Protein AF-A0A090RHP1-F1 (afdb_monomer_lite)

Radius of gyration: 12.79 Å; chains: 1; bounding box: 29×16×33 Å

InterPro domains:
  IPR006157 Dihydroneopterin aldolase/epimerase domain [PF02152] (1-39)
  IPR043133 GTP cyclohydrolase I, C-terminal/NADPH-dependent 7-cyano-7-deazaguanine reductase [G3DSA:3.30.1130.10] (1-43)

Organism: NCBI:txid754436

Sequence (43 aa):
MAEEIAQLIMNQFSVPWIRVRVTKPGAVPTARGVGVQIERGSR

Foldseek 3Di:
DQVVVVVVCCVVVVDQKDKGWDWDAPPDVPDRTDTDIDMDHDD

Structure (mmCIF, N/CA/C/O backbone):
data_AF-A0A090RHP1-F1
#
_entry.id   AF-A0A090RHP1-F1
#
loop_
_atom_site.group_PDB
_atom_site.id
_atom_site.type_symbol
_atom_site.label_atom_id
_atom_site.label_alt_id
_atom_site.label_comp_id
_atom_site.label_asym_id
_atom_site.label_entity_id
_atom_site.label_seq_id
_atom_site.pdbx_PDB_ins_code
_atom_site.Cartn_x
_atom_site.Cartn_y
_atom_site.Cartn_z
_atom_site.occupancy
_atom_site.B_iso_or_equiv
_atom_site.auth_seq_id
_atom_site.auth_comp_id
_atom_site.auth_asym_id
_atom_site.auth_atom_id
_atom_site.pdbx_PDB_model_num
ATOM 1 N N . MET A 1 1 ? 3.107 9.449 -2.226 1.00 77.94 1 MET A N 1
ATOM 2 C CA . MET A 1 1 ? 2.180 8.666 -3.074 1.00 77.94 1 MET A CA 1
ATOM 3 C C . MET A 1 1 ? 1.721 7.344 -2.456 1.00 77.94 1 MET A C 1
ATOM 5 O O . MET A 1 1 ? 0.572 7.290 -2.055 1.00 77.94 1 MET A O 1
ATOM 9 N N . ALA A 1 2 ? 2.539 6.282 -2.337 1.00 84.38 2 ALA A N 1
ATOM 10 C CA . ALA A 1 2 ? 2.052 5.008 -1.759 1.00 84.38 2 ALA A CA 1
ATOM 11 C C . ALA A 1 2 ? 1.563 5.160 -0.300 1.00 84.38 2 ALA A C 1
ATOM 13 O O . ALA A 1 2 ? 0.525 4.614 0.059 1.00 84.38 2 ALA A O 1
ATOM 14 N N . GLU A 1 3 ? 2.278 5.960 0.498 1.00 87.25 3 GLU A N 1
ATOM 15 C CA . GLU A 1 3 ? 1.927 6.290 1.887 1.00 87.25 3 GLU A CA 1
ATOM 16 C C . GLU A 1 3 ? 0.595 7.042 2.002 1.00 87.25 3 GLU A C 1
ATOM 18 O O . GLU A 1 3 ? -0.273 6.655 2.775 1.00 87.25 3 GLU A O 1
ATOM 23 N N . GLU A 1 4 ? 0.406 8.081 1.187 1.00 89.94 4 GLU A N 1
ATOM 24 C CA . GLU A 1 4 ? -0.813 8.899 1.193 1.00 89.94 4 GLU A CA 1
ATOM 25 C C . GLU A 1 4 ? -2.038 8.073 0.801 1.00 89.94 4 GLU A C 1
ATOM 27 O O . GLU A 1 4 ? -3.095 8.233 1.400 1.00 89.94 4 GLU A O 1
ATOM 32 N N . ILE A 1 5 ? -1.895 7.150 -0.159 1.00 89.62 5 ILE A N 1
ATOM 33 C CA . ILE A 1 5 ? -2.969 6.219 -0.532 1.00 89.62 5 ILE A CA 1
ATOM 34 C C . ILE A 1 5 ? -3.318 5.315 0.655 1.00 89.62 5 ILE A C 1
ATOM 36 O O . ILE A 1 5 ? -4.495 5.141 0.963 1.00 89.62 5 ILE A O 1
ATOM 40 N N . ALA A 1 6 ? -2.313 4.761 1.341 1.00 90.06 6 ALA A N 1
ATOM 41 C CA . ALA A 1 6 ? -2.539 3.916 2.510 1.00 90.06 6 ALA A CA 1
ATOM 42 C C . ALA A 1 6 ? -3.246 4.688 3.638 1.00 90.06 6 ALA A C 1
ATOM 44 O O . ALA A 1 6 ? -4.249 4.204 4.159 1.00 90.06 6 ALA A O 1
ATOM 45 N N . GLN A 1 7 ? -2.786 5.901 3.963 1.00 90.75 7 GLN A N 1
ATOM 46 C CA . GLN A 1 7 ? -3.408 6.754 4.982 1.00 90.75 7 GLN A CA 1
ATOM 47 C C . GLN A 1 7 ? -4.836 7.162 4.610 1.00 90.75 7 GLN A C 1
ATOM 49 O O . GLN A 1 7 ? -5.726 7.114 5.453 1.00 90.75 7 GLN A O 1
ATOM 54 N N . LEU A 1 8 ? -5.080 7.531 3.353 1.00 92.38 8 LEU A N 1
ATOM 55 C CA . LEU A 1 8 ? -6.399 7.948 2.886 1.00 92.38 8 LEU A CA 1
ATOM 56 C C . LEU A 1 8 ? -7.411 6.800 2.976 1.00 92.38 8 LEU A C 1
ATOM 58 O O . LEU A 1 8 ? -8.526 7.012 3.448 1.00 92.38 8 LEU A O 1
ATOM 62 N N . ILE A 1 9 ? -7.014 5.581 2.597 1.00 90.56 9 ILE A N 1
ATOM 63 C CA . ILE A 1 9 ? -7.880 4.399 2.709 1.00 90.56 9 ILE A CA 1
ATOM 64 C C . ILE A 1 9 ? -8.095 4.016 4.178 1.00 90.56 9 ILE A C 1
ATOM 66 O O . ILE A 1 9 ? -9.227 3.755 4.578 1.00 90.56 9 ILE A O 1
ATOM 70 N N . MET A 1 10 ? -7.046 4.019 5.003 1.00 89.25 10 MET A N 1
ATOM 71 C CA . MET A 1 10 ? -7.174 3.729 6.435 1.00 89.25 10 MET A CA 1
ATOM 72 C C . MET A 1 10 ? -8.094 4.711 7.151 1.00 89.25 10 MET A C 1
ATOM 74 O O . MET A 1 10 ? -8.936 4.287 7.936 1.00 89.25 10 MET A O 1
ATOM 78 N N . ASN A 1 11 ? -7.983 6.003 6.846 1.00 91.25 11 ASN A N 1
ATOM 79 C CA . ASN A 1 11 ? -8.808 7.029 7.472 1.00 91.25 11 ASN A CA 1
ATOM 80 C C . ASN A 1 11 ? -10.265 6.968 6.997 1.00 91.25 11 ASN A C 1
ATOM 82 O O . ASN A 1 11 ? -11.165 7.166 7.806 1.00 91.25 11 ASN A O 1
ATOM 86 N N . GLN A 1 12 ? -10.515 6.684 5.713 1.00 94.12 12 GLN A N 1
ATOM 87 C CA . GLN A 1 12 ? -11.882 6.635 5.177 1.00 94.12 12 GLN A CA 1
ATOM 88 C C . GLN A 1 12 ? -12.636 5.353 5.530 1.00 94.12 12 GLN A C 1
ATOM 90 O O . GLN A 1 12 ? -13.841 5.398 5.755 1.00 94.12 12 GLN A O 1
ATOM 95 N N . PHE A 1 13 ? -11.944 4.216 5.563 1.00 90.56 13 PHE A N 1
ATOM 96 C CA . PHE A 1 13 ? -12.574 2.905 5.734 1.00 90.56 13 PHE A CA 1
ATOM 97 C C . PHE A 1 13 ? -12.258 2.259 7.090 1.00 90.56 13 PHE A C 1
ATOM 99 O O . PHE A 1 13 ? -12.666 1.125 7.325 1.00 90.56 13 PHE A O 1
ATOM 106 N N . SER A 1 14 ? -11.524 2.955 7.970 1.00 88.38 14 SER A N 1
ATOM 107 C CA . SE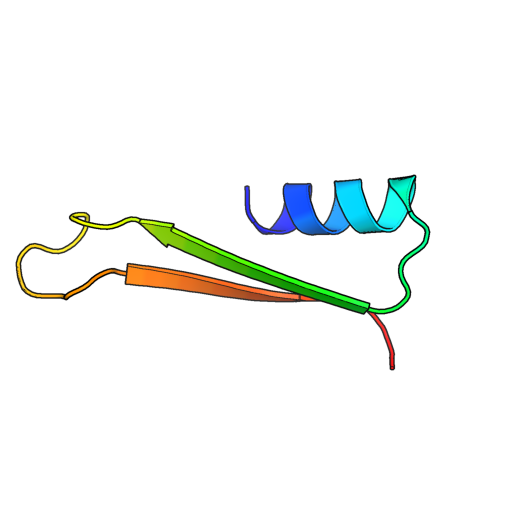R A 1 14 ? -11.105 2.482 9.303 1.00 88.38 14 SER A CA 1
ATOM 108 C C . SER A 1 14 ? -10.506 1.072 9.283 1.00 88.38 14 SER A C 1
ATOM 110 O O . SER A 1 14 ? -10.757 0.251 10.165 1.00 88.38 14 SER A O 1
ATOM 112 N N . VAL A 1 15 ? -9.724 0.773 8.243 1.00 88.94 15 VAL A N 1
ATOM 113 C CA . VAL A 1 15 ? -9.160 -0.563 8.030 1.00 88.94 15 VAL A CA 1
ATOM 114 C C . VAL A 1 15 ? -7.990 -0.777 8.996 1.00 88.94 15 VAL A C 1
ATOM 116 O O . VAL A 1 15 ? -7.050 0.021 8.977 1.00 88.94 15 VAL A O 1
ATOM 119 N N . PRO A 1 16 ? -7.983 -1.853 9.804 1.00 88.38 16 PRO A N 1
ATOM 120 C CA . PRO A 1 16 ? -6.926 -2.095 10.789 1.00 88.38 16 PRO A CA 1
ATOM 121 C C . PRO A 1 16 ? -5.580 -2.448 10.149 1.00 88.38 16 P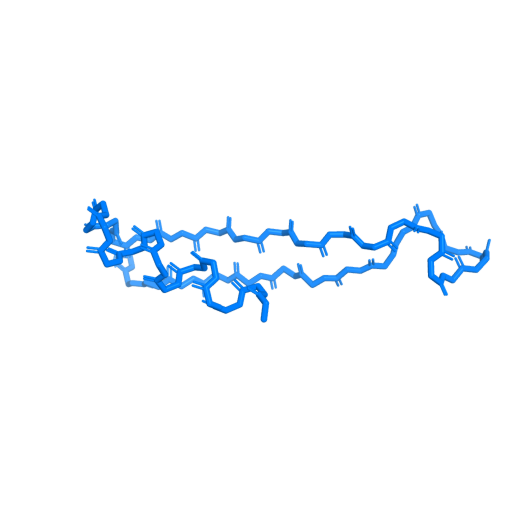RO A C 1
ATOM 123 O O . PRO A 1 16 ? -4.539 -2.280 10.778 1.00 88.38 16 PRO A O 1
ATOM 126 N N . TRP A 1 17 ? -5.587 -2.921 8.899 1.00 93.00 17 TRP A N 1
ATOM 127 C CA . TRP A 1 17 ? -4.385 -3.268 8.150 1.00 93.00 17 TRP A CA 1
ATOM 128 C C . TRP A 1 17 ? -4.593 -3.097 6.642 1.00 93.00 17 TRP A C 1
ATOM 130 O O . TRP A 1 17 ? -5.650 -3.441 6.111 1.00 93.00 17 TRP A O 1
ATOM 140 N N . ILE A 1 18 ? -3.575 -2.586 5.943 1.00 91.00 18 ILE A N 1
ATOM 141 C CA . ILE A 1 18 ? -3.567 -2.470 4.480 1.00 91.00 18 ILE A CA 1
ATOM 142 C C . ILE A 1 18 ? -2.181 -2.747 3.903 1.00 91.00 18 ILE A C 1
ATOM 144 O O . ILE A 1 18 ? -1.158 -2.350 4.464 1.00 91.00 18 ILE A O 1
ATOM 148 N N . ARG A 1 19 ? -2.161 -3.368 2.721 1.00 91.38 19 ARG A N 1
ATOM 149 C CA . ARG A 1 19 ? -0.965 -3.554 1.900 1.00 91.38 19 ARG A CA 1
ATOM 150 C C . ARG A 1 19 ? -1.122 -2.850 0.562 1.00 91.38 19 ARG A C 1
ATOM 152 O O . ARG A 1 19 ? -2.025 -3.175 -0.205 1.00 91.38 19 ARG A O 1
ATOM 159 N N . VAL A 1 20 ? -0.205 -1.939 0.254 1.00 90.62 20 VAL A N 1
ATOM 160 C CA . VAL A 1 20 ? -0.204 -1.170 -0.995 1.00 90.62 20 VAL A CA 1
ATOM 161 C C . VAL A 1 20 ? 1.044 -1.512 -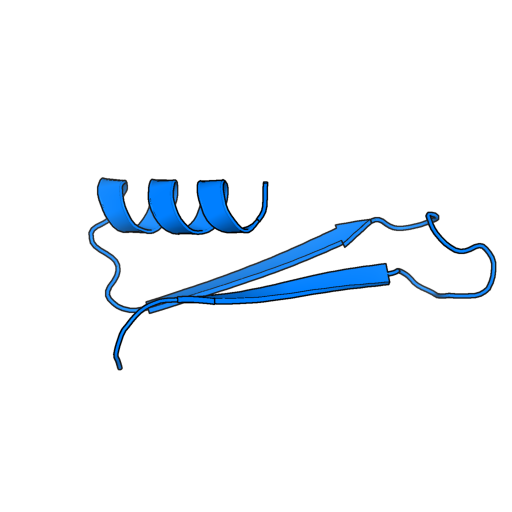1.796 1.00 90.62 20 VAL A C 1
ATOM 163 O O . VAL A 1 20 ? 2.164 -1.405 -1.300 1.00 90.62 20 VAL A O 1
ATOM 166 N N . ARG A 1 21 ? 0.852 -1.909 -3.058 1.00 90.50 21 ARG A N 1
ATOM 167 C CA . ARG A 1 21 ? 1.934 -2.162 -4.015 1.00 90.50 21 ARG A CA 1
ATOM 168 C C . ARG A 1 21 ? 1.818 -1.183 -5.173 1.00 90.50 21 ARG A C 1
ATOM 170 O O . ARG A 1 21 ? 0.877 -1.262 -5.956 1.00 90.50 21 ARG A O 1
ATOM 177 N N . VAL A 1 22 ? 2.802 -0.303 -5.312 1.00 86.50 22 VAL A N 1
ATOM 178 C CA . VAL A 1 22 ? 2.902 0.627 -6.439 1.00 86.50 22 VAL A CA 1
ATOM 179 C C . VAL A 1 22 ? 4.037 0.166 -7.332 1.00 86.50 22 VAL A C 1
ATOM 181 O O . VAL A 1 22 ? 5.194 0.156 -6.921 1.00 86.50 22 VAL A O 1
ATOM 184 N N . THR A 1 23 ? 3.706 -0.226 -8.559 1.00 87.06 23 THR A N 1
ATOM 185 C CA . THR A 1 23 ? 4.693 -0.638 -9.562 1.00 87.06 23 THR A CA 1
ATOM 186 C C . THR A 1 23 ? 4.768 0.433 -10.638 1.00 87.06 23 THR A C 1
ATOM 188 O O . THR A 1 23 ? 3.740 0.828 -11.180 1.00 87.06 23 THR A O 1
ATOM 191 N N . LYS A 1 24 ? 5.979 0.897 -10.952 1.00 84.50 24 LYS A N 1
ATOM 192 C CA . LYS A 1 24 ? 6.260 1.778 -12.085 1.00 84.50 24 LYS A CA 1
ATOM 193 C C . LYS A 1 24 ? 6.888 0.932 -13.206 1.00 84.50 24 LYS A C 1
ATOM 195 O O . LYS A 1 24 ? 8.113 0.767 -13.236 1.00 84.50 24 LYS A O 1
ATOM 200 N N . PRO A 1 25 ? 6.071 0.335 -14.095 1.00 74.69 25 PRO A N 1
ATOM 201 C CA . PRO A 1 25 ? 6.588 -0.431 -15.223 1.00 74.69 25 PRO A CA 1
ATOM 202 C C . PRO A 1 25 ? 7.406 0.482 -16.146 1.00 74.69 25 P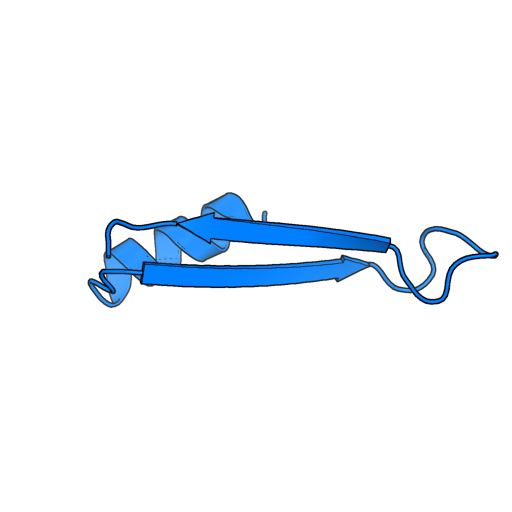RO A C 1
ATOM 204 O O . PRO A 1 25 ? 7.070 1.650 -16.334 1.00 74.69 25 PRO A O 1
ATOM 207 N N . GLY A 1 26 ? 8.511 -0.038 -16.682 1.00 72.31 26 GLY A N 1
ATOM 208 C CA . GLY A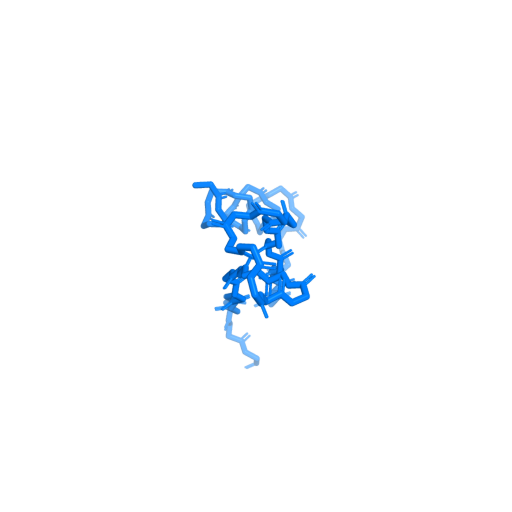 1 26 ? 9.362 0.687 -17.632 1.00 72.31 26 GLY A CA 1
ATOM 209 C C . GLY A 1 26 ? 10.302 1.740 -17.035 1.00 72.31 26 GLY A C 1
ATOM 210 O O . GLY A 1 26 ? 10.998 2.406 -17.790 1.00 72.31 26 GLY A O 1
ATOM 211 N N . ALA A 1 27 ? 10.377 1.898 -15.707 1.00 79.00 27 ALA A N 1
ATOM 212 C CA . ALA A 1 27 ? 11.351 2.824 -15.112 1.00 79.00 27 ALA A CA 1
ATOM 213 C C . ALA A 1 27 ? 12.802 2.313 -15.193 1.00 79.00 27 ALA A C 1
ATOM 215 O O . ALA A 1 27 ? 13.731 3.111 -15.158 1.00 79.00 27 ALA A O 1
ATOM 216 N N . VAL A 1 28 ? 12.997 0.995 -15.314 1.00 73.31 28 VAL A N 1
ATOM 217 C CA . VAL A 1 28 ? 14.308 0.377 -15.551 1.00 73.31 28 VAL A CA 1
ATOM 218 C C . VAL A 1 28 ? 14.189 -0.541 -16.771 1.00 73.31 28 VAL A C 1
ATOM 220 O O . VAL A 1 28 ? 13.428 -1.506 -16.698 1.00 73.31 28 VAL A O 1
ATOM 223 N N . PRO A 1 29 ? 14.925 -0.282 -17.871 1.00 67.56 29 PRO A N 1
ATOM 224 C CA . PRO A 1 29 ? 14.808 -1.033 -19.128 1.00 67.56 29 PRO A CA 1
ATOM 225 C C . PRO A 1 29 ? 15.066 -2.540 -18.994 1.00 67.56 29 PRO A C 1
ATOM 227 O O . PRO A 1 29 ? 14.496 -3.340 -19.726 1.00 67.56 29 PRO A O 1
ATOM 230 N N . THR A 1 30 ? 15.913 -2.933 -18.043 1.00 74.62 30 THR A N 1
ATOM 231 C CA . THR A 1 30 ? 16.333 -4.323 -17.808 1.00 74.62 30 THR A CA 1
ATOM 232 C C . THR A 1 30 ? 15.491 -5.060 -16.763 1.00 74.62 30 THR A C 1
ATOM 234 O O . THR A 1 30 ? 15.670 -6.262 -16.576 1.00 74.62 30 THR A O 1
ATOM 237 N N . ALA A 1 31 ? 14.575 -4.378 -16.068 1.00 74.06 31 ALA A N 1
ATOM 238 C CA . ALA A 1 31 ? 13.729 -4.986 -15.043 1.00 74.06 31 ALA A CA 1
ATOM 239 C C . ALA A 1 31 ? 12.281 -5.105 -15.536 1.00 74.06 31 ALA A C 1
ATOM 241 O O . ALA A 1 31 ? 11.734 -4.166 -16.108 1.00 74.06 31 ALA A O 1
ATOM 242 N N . ARG A 1 32 ? 11.607 -6.227 -15.232 1.00 71.31 32 ARG A N 1
ATOM 243 C CA . ARG A 1 32 ? 10.175 -6.424 -15.566 1.00 71.31 32 ARG A CA 1
ATOM 244 C C . ARG A 1 32 ? 9.262 -5.353 -14.945 1.00 71.31 32 ARG A C 1
ATOM 246 O O . ARG A 1 32 ? 8.141 -5.152 -15.394 1.00 71.31 32 ARG A O 1
ATOM 253 N N . GLY A 1 33 ? 9.744 -4.671 -13.911 1.00 73.75 33 GLY A N 1
ATOM 254 C CA . GLY A 1 33 ? 9.102 -3.538 -13.264 1.00 73.75 33 GLY A CA 1
ATOM 255 C C . GLY A 1 33 ? 9.768 -3.273 -11.922 1.00 73.75 33 GLY A C 1
ATOM 256 O O . GLY A 1 33 ? 10.139 -4.210 -11.218 1.00 73.75 33 GLY A O 1
ATOM 257 N N . VAL A 1 34 ? 9.919 -2.001 -11.570 1.00 79.50 34 VAL A N 1
ATOM 258 C CA . VAL A 1 34 ? 10.384 -1.582 -10.243 1.00 79.50 34 VAL A CA 1
ATOM 259 C C . VAL A 1 34 ? 9.240 -0.905 -9.515 1.00 79.50 34 VAL A C 1
ATOM 261 O O . VAL A 1 34 ? 8.362 -0.295 -10.126 1.00 79.50 34 VAL A O 1
ATOM 264 N N . GLY A 1 35 ? 9.205 -1.047 -8.201 1.00 85.31 35 GLY A N 1
ATOM 265 C CA . GLY A 1 35 ? 8.097 -0.554 -7.407 1.00 85.31 35 GLY A CA 1
ATOM 266 C C . GLY A 1 35 ? 8.398 -0.591 -5.925 1.00 85.31 35 GLY A C 1
ATOM 267 O O . GLY A 1 35 ? 9.449 -1.063 -5.501 1.00 85.31 35 GLY A O 1
ATOM 268 N N . VAL A 1 36 ? 7.438 -0.102 -5.155 1.00 87.94 36 VAL A N 1
ATOM 269 C CA . VAL A 1 36 ? 7.461 -0.114 -3.696 1.00 87.94 36 VAL A CA 1
ATOM 270 C C . VAL A 1 36 ? 6.251 -0.884 -3.189 1.00 87.94 36 VAL A C 1
ATOM 272 O O . VAL A 1 36 ? 5.152 -0.782 -3.741 1.00 87.94 36 VAL A O 1
ATOM 275 N N . GLN A 1 37 ? 6.460 -1.668 -2.140 1.00 90.19 37 GLN A N 1
ATOM 276 C CA . GLN A 1 37 ? 5.397 -2.333 -1.406 1.00 90.19 37 GLN A CA 1
ATOM 277 C C . GLN A 1 37 ? 5.487 -1.888 0.046 1.00 90.19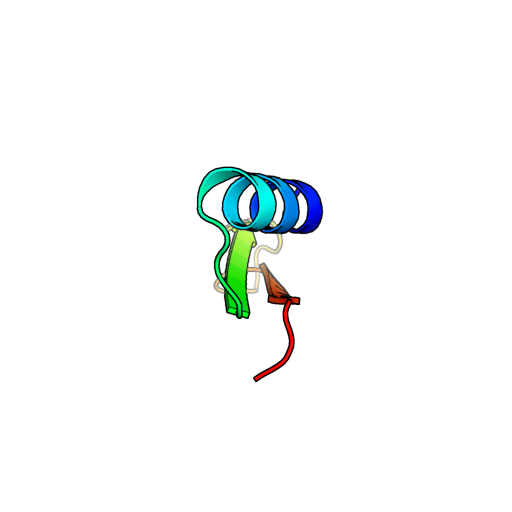 37 GLN A C 1
ATOM 279 O O . GLN A 1 37 ? 6.558 -1.955 0.644 1.00 90.19 37 GLN A O 1
ATOM 284 N N . ILE A 1 38 ? 4.369 -1.417 0.588 1.00 91.19 38 ILE A N 1
ATOM 285 C CA . ILE A 1 38 ? 4.259 -1.001 1.982 1.00 91.19 38 ILE A CA 1
ATOM 286 C C . ILE A 1 38 ? 3.085 -1.706 2.646 1.00 91.19 38 ILE A C 1
ATOM 288 O O . ILE A 1 38 ? 2.079 -2.019 2.005 1.00 91.19 38 ILE A O 1
ATOM 292 N N . GLU A 1 39 ? 3.223 -1.920 3.945 1.00 92.38 39 GLU A N 1
ATOM 293 C CA . GLU A 1 39 ? 2.180 -2.446 4.817 1.00 92.38 39 GLU A CA 1
ATOM 294 C C . GLU A 1 39 ? 1.998 -1.479 5.981 1.00 92.38 39 GLU A C 1
ATOM 296 O O . GLU A 1 39 ? 2.976 -0.956 6.527 1.00 92.38 39 GLU A O 1
ATOM 301 N N . ARG A 1 40 ? 0.747 -1.184 6.323 1.00 90.25 40 ARG A N 1
ATOM 302 C CA . ARG A 1 40 ? 0.389 -0.296 7.430 1.00 90.25 40 ARG A CA 1
ATOM 303 C C . ARG A 1 40 ? -0.664 -0.966 8.296 1.00 90.25 40 ARG A C 1
ATOM 305 O O . ARG A 1 40 ? -1.436 -1.783 7.798 1.00 90.25 40 ARG A O 1
ATOM 312 N N . GLY A 1 41 ? -0.707 -0.566 9.564 1.00 86.19 41 GLY A N 1
ATOM 313 C CA . GLY A 1 41 ? -1.668 -1.063 10.543 1.00 86.19 41 GLY A CA 1
ATOM 314 C C . GLY A 1 41 ? -1.100 -2.112 11.495 1.00 86.19 41 GLY A C 1
ATOM 315 O O . GLY A 1 41 ? -0.029 -2.673 11.261 1.00 86.19 41 GLY A O 1
ATOM 316 N N . SER A 1 42 ? -1.819 -2.343 12.588 1.00 73.19 42 SER A N 1
ATOM 317 C CA . SER A 1 42 ? -1.497 -3.334 13.616 1.00 73.19 42 SER A CA 1
ATOM 318 C C . SER A 1 42 ? -2.465 -4.504 13.486 1.00 73.19 42 SER A C 1
ATOM 320 O O . SER A 1 42 ? -3.677 -4.297 13.516 1.00 73.19 42 SER A O 1
ATOM 322 N N . ARG A 1 43 ? -1.923 -5.710 13.308 1.00 61.62 43 ARG A N 1
ATOM 323 C CA . ARG A 1 43 ? -2.706 -6.948 13.272 1.00 61.62 43 ARG A CA 1
ATOM 324 C C . ARG A 1 43 ? -3.291 -7.277 14.641 1.00 61.62 43 ARG A C 1
ATOM 326 O O . ARG A 1 43 ? -2.572 -7.044 15.637 1.00 61.62 43 ARG A O 1
#

pLDDT: mean 84.57, std 8.09, range [61.62, 94.12]

Secondary structure (DSSP, 8-state):
-HHHHHHHHHHHH--SEEEEEEEETTSSTTSS-EEEEEEEE--